Protein AF-A0A351SR58-F1 (afdb_monomer_lite)

Foldseek 3Di:
DDQDDPDLVSLVVVLVVLVVVLVVLVVVLVVLVVVLVVCCVVPVVDPDPPCPVVSVVSVVVSCCSVVPVSVVSVVVSVVSVVVSVVVVVVVVVVD

Structure (mmCIF, N/CA/C/O backbone):
data_AF-A0A351SR58-F1
#
_entry.id   AF-A0A351SR58-F1
#
loop_
_atom_site.group_PDB
_atom_site.id
_atom_site.type_symbol
_atom_site.label_atom_id
_atom_site.label_alt_id
_atom_site.label_comp_id
_atom_site.label_asym_id
_atom_site.label_entity_id
_atom_site.label_seq_id
_atom_site.pdbx_PDB_ins_code
_atom_site.Cartn_x
_atom_site.Cartn_y
_atom_site.Cartn_z
_atom_site.occupancy
_atom_site.B_iso_or_equiv
_atom_site.auth_seq_id
_atom_site.auth_comp_id
_atom_site.auth_asym_id
_atom_site.auth_atom_id
_atom_site.pdbx_PDB_model_num
ATOM 1 N N . MET A 1 1 ? -7.870 0.595 -17.988 1.00 45.22 1 MET A N 1
ATOM 2 C CA . MET A 1 1 ? -6.666 1.422 -18.199 1.00 45.22 1 MET A CA 1
ATOM 3 C C . MET A 1 1 ? -5.626 0.496 -18.800 1.00 45.22 1 MET A C 1
ATOM 5 O O . MET A 1 1 ? -5.308 -0.499 -18.163 1.00 45.22 1 MET A O 1
ATOM 9 N N . THR A 1 2 ? -5.228 0.716 -20.050 1.00 39.81 2 THR A N 1
ATOM 10 C CA . THR A 1 2 ? -4.302 -0.167 -20.775 1.00 39.81 2 THR A CA 1
ATOM 11 C C . THR A 1 2 ? -2.940 0.514 -20.780 1.00 39.81 2 THR A C 1
ATOM 13 O O . THR A 1 2 ? -2.809 1.592 -21.350 1.00 39.81 2 THR A O 1
ATOM 16 N N . TYR A 1 3 ? -1.957 -0.071 -20.098 1.00 48.88 3 TYR A N 1
ATOM 17 C CA . TYR A 1 3 ? -0.585 0.438 -20.050 1.00 48.88 3 TYR A CA 1
ATOM 18 C C . TYR A 1 3 ? 0.185 -0.097 -21.263 1.00 48.88 3 TYR A C 1
ATOM 20 O O . TYR A 1 3 ? 0.904 -1.087 -21.162 1.00 48.88 3 TYR A O 1
ATOM 28 N N . GLU A 1 4 ? -0.019 0.495 -22.439 1.00 49.38 4 GLU A N 1
ATOM 29 C CA . GLU A 1 4 ? 0.858 0.225 -23.582 1.00 49.38 4 GLU A CA 1
ATOM 30 C C . GLU A 1 4 ? 2.100 1.108 -23.482 1.00 49.38 4 GLU A C 1
ATOM 32 O O . GLU A 1 4 ? 2.039 2.311 -23.717 1.00 49.38 4 GLU A O 1
ATOM 37 N N . ILE A 1 5 ? 3.233 0.498 -23.145 1.00 56.56 5 ILE A N 1
ATOM 38 C CA . ILE A 1 5 ? 4.543 1.148 -23.182 1.00 56.56 5 ILE A CA 1
ATOM 39 C C . ILE A 1 5 ? 5.051 1.052 -24.621 1.00 56.56 5 ILE A C 1
ATOM 41 O O . ILE A 1 5 ? 5.422 -0.034 -25.068 1.00 56.56 5 ILE A O 1
ATOM 45 N N . ARG A 1 6 ? 5.044 2.164 -25.366 1.00 67.00 6 ARG A N 1
ATOM 46 C CA . ARG A 1 6 ? 5.503 2.188 -26.768 1.00 67.00 6 ARG A CA 1
ATOM 47 C C . ARG A 1 6 ? 6.895 2.797 -26.924 1.00 67.00 6 ARG A C 1
ATOM 49 O O . ARG A 1 6 ? 7.552 2.553 -27.933 1.00 67.00 6 ARG A O 1
ATOM 56 N N . ASN A 1 7 ? 7.353 3.565 -25.939 1.00 74.94 7 ASN A N 1
ATOM 57 C CA . ASN A 1 7 ? 8.689 4.155 -25.877 1.00 74.94 7 ASN A CA 1
ATOM 58 C C . ASN A 1 7 ? 9.125 4.389 -24.410 1.00 74.94 7 ASN A C 1
ATOM 60 O O . ASN A 1 7 ? 8.361 4.144 -23.476 1.00 74.94 7 ASN A O 1
ATOM 64 N N . LEU A 1 8 ? 10.372 4.832 -24.209 1.00 79.69 8 LEU A N 1
ATOM 65 C CA . LEU A 1 8 ? 10.945 5.085 -22.878 1.00 79.69 8 LEU A CA 1
ATOM 66 C C . LEU A 1 8 ? 10.246 6.216 -22.112 1.00 79.69 8 LEU A C 1
ATOM 68 O O . LEU A 1 8 ? 10.142 6.137 -20.891 1.00 79.69 8 LEU A O 1
ATOM 72 N N . ASP A 1 9 ? 9.728 7.227 -22.804 1.00 81.25 9 ASP A N 1
ATOM 73 C CA . ASP A 1 9 ? 9.030 8.340 -22.158 1.00 81.25 9 ASP A CA 1
ATOM 74 C C . ASP A 1 9 ? 7.650 7.885 -21.638 1.00 81.25 9 ASP A C 1
ATOM 76 O O . ASP A 1 9 ? 7.244 8.243 -20.532 1.00 81.25 9 ASP A O 1
ATOM 80 N N . ASP A 1 10 ? 6.948 7.013 -22.375 1.00 80.44 10 ASP A N 1
ATOM 81 C CA . ASP A 1 10 ? 5.703 6.373 -21.917 1.00 80.44 10 ASP A CA 1
ATOM 82 C C . ASP A 1 10 ? 5.942 5.528 -20.656 1.00 80.44 10 ASP A C 1
ATOM 84 O O . ASP A 1 10 ? 5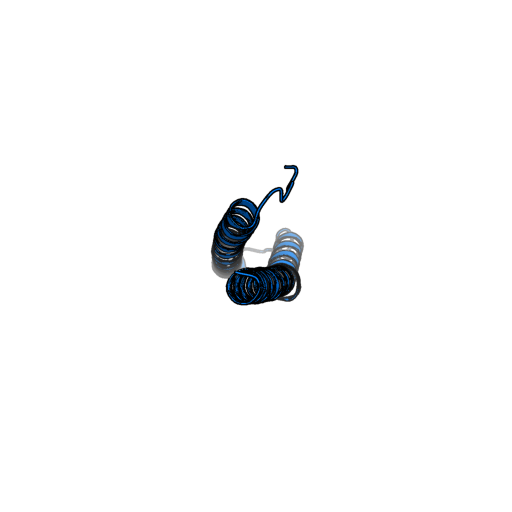.104 5.487 -19.750 1.00 80.44 10 ASP A O 1
ATOM 88 N N . LEU A 1 11 ? 7.104 4.870 -20.584 1.00 80.06 11 LEU A N 1
ATOM 89 C CA . LEU A 1 11 ? 7.520 4.080 -19.430 1.00 80.06 11 LEU A CA 1
ATOM 90 C C . LEU A 1 11 ? 7.699 4.959 -18.187 1.00 80.06 11 LEU A C 1
ATOM 92 O O . LEU A 1 11 ? 7.141 4.661 -17.132 1.00 80.06 11 LEU A O 1
ATOM 96 N N . GLU A 1 12 ? 8.433 6.062 -18.321 1.00 82.31 12 GLU A N 1
ATOM 97 C CA . GLU A 1 12 ? 8.682 7.024 -17.240 1.00 82.31 12 GLU A CA 1
ATOM 98 C C . GLU A 1 12 ? 7.397 7.705 -16.753 1.00 82.31 12 GLU A C 1
ATOM 100 O O . GLU A 1 12 ? 7.179 7.850 -15.542 1.00 82.31 12 GLU A O 1
ATOM 105 N N . ASN A 1 13 ? 6.505 8.059 -17.681 1.00 85.50 13 ASN A N 1
ATOM 106 C CA . ASN A 1 13 ? 5.191 8.605 -17.353 1.00 85.50 13 ASN A CA 1
ATOM 107 C C . ASN A 1 13 ? 4.351 7.591 -16.568 1.00 85.50 13 ASN A C 1
ATOM 109 O O . ASN A 1 13 ? 3.780 7.931 -15.530 1.00 85.50 13 ASN A O 1
ATOM 113 N N . SER A 1 14 ? 4.339 6.323 -16.996 1.00 82.88 14 SER A N 1
ATOM 114 C CA . SER A 1 14 ? 3.628 5.260 -16.283 1.00 82.88 14 SER A CA 1
ATOM 115 C C . SER A 1 14 ? 4.173 5.036 -14.870 1.00 82.88 14 SER A C 1
ATOM 117 O O . SER A 1 14 ? 3.391 4.757 -13.959 1.00 82.88 14 SER A O 1
ATOM 119 N N . VAL A 1 15 ? 5.490 5.139 -14.666 1.00 84.75 15 VAL A N 1
ATOM 120 C CA . VAL A 1 15 ? 6.104 5.033 -13.332 1.00 84.75 15 VAL A CA 1
ATOM 121 C C . VAL A 1 15 ? 5.701 6.207 -12.444 1.00 84.75 15 VAL A C 1
ATOM 123 O O . VAL A 1 15 ? 5.333 6.003 -11.286 1.00 84.75 15 VAL A O 1
ATOM 126 N N . SER A 1 16 ? 5.710 7.422 -12.990 1.00 85.69 16 SER A N 1
ATOM 127 C CA . SER A 1 16 ? 5.296 8.634 -12.273 1.00 85.69 16 SER A CA 1
ATOM 128 C C . SER A 1 16 ? 3.822 8.578 -11.854 1.00 85.69 16 SER A C 1
ATOM 130 O O . SER A 1 16 ? 3.478 8.918 -10.719 1.00 85.69 16 SER A O 1
ATOM 132 N N . ASP A 1 17 ? 2.945 8.084 -12.731 1.00 87.12 17 ASP A N 1
ATOM 133 C CA . ASP A 1 17 ? 1.532 7.879 -12.412 1.00 87.12 17 ASP A CA 1
ATOM 134 C C . ASP A 1 17 ? 1.335 6.831 -11.309 1.00 87.12 17 ASP A C 1
ATOM 136 O O . ASP A 1 17 ? 0.530 7.042 -10.398 1.00 87.12 17 ASP A O 1
ATOM 140 N N . LEU A 1 18 ? 2.085 5.725 -11.353 1.00 85.06 18 LEU A N 1
ATOM 141 C CA . LEU A 1 18 ? 2.045 4.685 -10.321 1.00 85.06 18 LEU A CA 1
ATOM 142 C C . LEU A 1 18 ? 2.526 5.196 -8.963 1.00 85.06 18 LEU A C 1
ATOM 144 O O . LEU A 1 18 ? 1.887 4.902 -7.954 1.00 85.06 18 LEU A O 1
ATOM 148 N N . LEU A 1 19 ? 3.590 6.001 -8.933 1.00 85.44 19 LEU A N 1
ATOM 149 C CA . LEU A 1 19 ? 4.059 6.676 -7.721 1.00 85.44 19 LEU A CA 1
ATOM 150 C C . LEU A 1 19 ? 2.961 7.550 -7.110 1.00 85.44 19 LEU A C 1
ATOM 152 O O . LEU A 1 19 ? 2.641 7.404 -5.931 1.00 85.44 19 LEU A O 1
ATOM 156 N N . ARG A 1 20 ? 2.315 8.394 -7.923 1.00 89.00 20 ARG A N 1
ATOM 157 C CA . ARG A 1 20 ? 1.214 9.253 -7.465 1.00 89.00 20 ARG A CA 1
ATOM 158 C C . ARG A 1 20 ? 0.036 8.439 -6.929 1.00 89.00 20 ARG A C 1
ATOM 160 O O . ARG A 1 20 ? -0.549 8.790 -5.905 1.00 89.00 20 ARG A O 1
ATOM 167 N N . VAL A 1 21 ? -0.337 7.358 -7.616 1.00 87.06 21 VAL A N 1
ATOM 168 C CA . VAL A 1 21 ? -1.397 6.455 -7.143 1.00 87.06 21 VAL A CA 1
ATOM 169 C C . VAL A 1 21 ? -1.000 5.819 -5.811 1.00 87.06 21 VAL A C 1
ATOM 171 O O . VAL A 1 21 ? -1.828 5.784 -4.902 1.00 87.06 21 VAL A O 1
ATOM 174 N N . ASN A 1 22 ? 0.254 5.388 -5.652 1.00 85.69 22 ASN A N 1
ATOM 175 C CA . ASN A 1 22 ? 0.723 4.791 -4.405 1.00 85.69 22 ASN A CA 1
ATOM 176 C C . ASN A 1 22 ? 0.710 5.784 -3.235 1.00 85.69 22 ASN A C 1
ATOM 178 O O . ASN A 1 22 ? 0.276 5.444 -2.137 1.00 85.69 22 ASN A O 1
ATOM 182 N N . GLU A 1 23 ? 1.118 7.034 -3.465 1.00 89.25 23 GLU A N 1
ATOM 183 C CA . GLU A 1 23 ? 1.023 8.097 -2.458 1.00 89.25 23 GLU A CA 1
ATOM 184 C C . GLU A 1 23 ? -0.423 8.359 -2.027 1.00 89.25 23 GLU A C 1
ATOM 186 O O . GLU A 1 23 ? -0.695 8.550 -0.841 1.00 89.25 23 GLU A O 1
ATOM 191 N N . ASN A 1 24 ? -1.367 8.345 -2.972 1.00 90.25 24 ASN A N 1
ATOM 192 C CA . ASN A 1 24 ? -2.785 8.494 -2.654 1.00 90.25 24 ASN A CA 1
ATOM 193 C C . ASN A 1 24 ? -3.312 7.304 -1.843 1.00 90.25 24 ASN A C 1
ATOM 195 O O . ASN A 1 24 ? -4.066 7.503 -0.894 1.00 90.25 24 ASN A O 1
ATOM 199 N N . ILE A 1 25 ? -2.892 6.079 -2.172 1.00 87.69 25 ILE A N 1
ATOM 200 C CA . ILE A 1 25 ? -3.238 4.879 -1.398 1.00 87.69 25 ILE A CA 1
ATOM 201 C C . ILE A 1 25 ? -2.697 4.989 0.033 1.00 87.69 25 ILE A C 1
ATOM 203 O O . ILE A 1 25 ? -3.453 4.747 0.971 1.00 87.69 25 ILE A O 1
A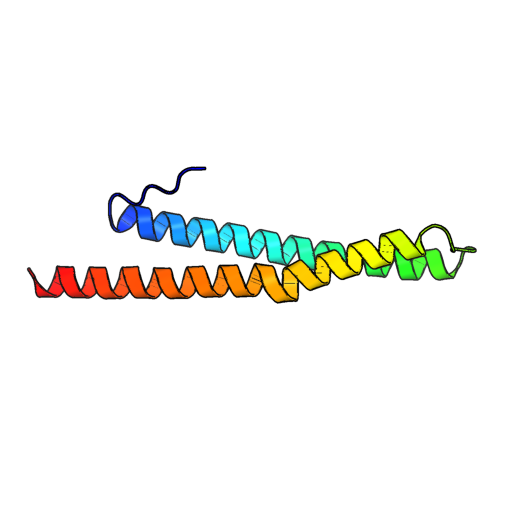TOM 207 N N . ARG A 1 26 ? -1.441 5.423 0.213 1.00 88.75 26 ARG A N 1
ATOM 208 C CA . ARG A 1 26 ? -0.836 5.672 1.536 1.00 88.75 26 ARG A CA 1
ATOM 209 C C . ARG A 1 26 ? -1.650 6.676 2.353 1.00 88.75 26 ARG A C 1
ATOM 211 O O . ARG A 1 26 ? -2.087 6.355 3.450 1.00 88.75 26 ARG A O 1
ATOM 218 N N . LYS A 1 27 ? -1.954 7.846 1.781 1.00 89.69 27 LYS A N 1
ATOM 219 C CA . LYS A 1 27 ? -2.771 8.878 2.449 1.00 89.69 27 LYS A CA 1
ATOM 220 C C . LYS A 1 27 ? -4.162 8.372 2.833 1.00 89.69 27 LYS A C 1
ATOM 222 O O . LYS A 1 27 ? -4.672 8.716 3.901 1.00 89.69 27 LYS A O 1
ATOM 227 N N . ASN A 1 28 ? -4.785 7.570 1.971 1.00 86.62 28 ASN A N 1
ATOM 228 C CA . ASN A 1 28 ? -6.094 6.984 2.246 1.00 86.62 28 ASN A CA 1
ATOM 229 C C . ASN A 1 28 ? -6.024 5.942 3.371 1.00 86.62 28 ASN A C 1
ATOM 231 O O . ASN A 1 28 ? -6.907 5.939 4.224 1.00 86.62 28 ASN A O 1
ATOM 235 N N . ALA A 1 29 ? -4.980 5.108 3.408 1.00 87.44 29 ALA A N 1
ATOM 236 C CA . ALA A 1 29 ? -4.755 4.149 4.490 1.00 87.44 29 ALA A CA 1
ATOM 237 C C . ALA A 1 29 ? -4.564 4.858 5.840 1.00 87.44 29 ALA A C 1
ATOM 239 O O . ALA A 1 29 ? -5.273 4.545 6.797 1.00 87.44 29 ALA A O 1
ATOM 240 N N . ASP A 1 30 ? -3.719 5.892 5.885 1.00 89.25 30 ASP A N 1
ATOM 241 C CA . ASP A 1 30 ? -3.501 6.707 7.087 1.00 89.25 30 ASP A CA 1
ATOM 242 C C . ASP A 1 30 ? -4.811 7.358 7.568 1.00 89.25 30 ASP A C 1
ATOM 244 O O . ASP A 1 30 ? -5.137 7.360 8.759 1.00 89.25 30 ASP A O 1
ATOM 248 N N . SER A 1 31 ? -5.606 7.880 6.627 1.00 88.7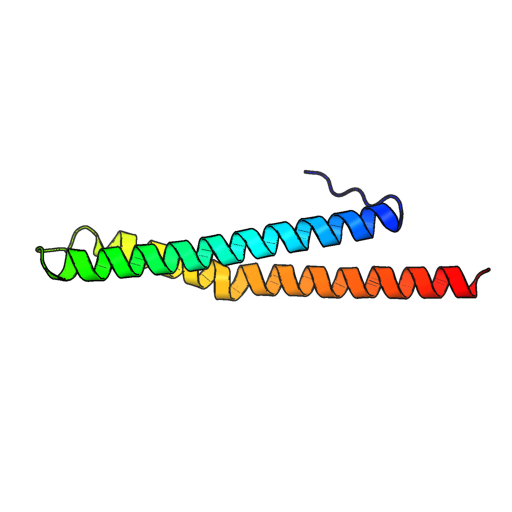5 31 SER A N 1
ATOM 249 C CA . SER A 1 31 ? -6.912 8.480 6.924 1.00 88.75 31 SER A CA 1
ATOM 250 C C . SER A 1 31 ? -7.902 7.447 7.467 1.00 88.75 31 SER A C 1
ATOM 252 O O . SER A 1 31 ? -8.632 7.735 8.416 1.00 88.75 31 SER A O 1
ATOM 254 N N . MET A 1 32 ? -7.916 6.234 6.906 1.00 88.25 32 MET A N 1
ATOM 255 C CA . MET A 1 32 ? -8.732 5.129 7.412 1.00 88.25 32 MET A CA 1
ATOM 256 C C . MET A 1 32 ? -8.328 4.747 8.836 1.00 88.25 32 MET A C 1
ATOM 258 O O . MET A 1 32 ? -9.204 4.661 9.696 1.00 88.25 32 MET A O 1
ATOM 262 N N . GLN A 1 33 ? -7.031 4.586 9.117 1.00 89.19 33 GLN A N 1
ATOM 263 C CA . GLN A 1 33 ? -6.552 4.297 10.473 1.00 89.19 33 GLN A CA 1
ATOM 264 C C . GLN A 1 33 ? -6.976 5.378 11.472 1.00 89.19 33 GLN A C 1
ATOM 266 O O . GLN A 1 33 ? -7.437 5.071 12.576 1.00 89.19 33 GLN A O 1
ATOM 271 N N . TYR A 1 34 ? -6.862 6.650 11.082 1.00 89.19 34 TYR A N 1
ATOM 272 C CA . TYR A 1 34 ? -7.311 7.760 11.913 1.00 89.19 34 TYR A CA 1
ATOM 273 C C . TYR A 1 34 ? -8.810 7.666 12.225 1.00 89.19 34 TYR A C 1
ATOM 275 O O . TYR A 1 34 ? -9.196 7.770 13.391 1.00 89.19 34 TYR A O 1
ATOM 283 N N . ILE A 1 35 ? -9.651 7.424 11.214 1.00 86.62 35 ILE A N 1
ATOM 284 C CA . ILE A 1 35 ? -11.105 7.290 11.386 1.00 86.62 35 ILE A CA 1
ATOM 285 C C . ILE A 1 35 ? -11.436 6.110 12.304 1.00 86.62 35 ILE A C 1
ATOM 287 O O . ILE A 1 35 ? -12.193 6.291 13.255 1.00 86.62 35 ILE A O 1
ATOM 291 N N . ILE A 1 36 ? -10.832 4.936 12.087 1.00 87.19 36 ILE A N 1
ATOM 292 C CA . ILE A 1 36 ? -11.015 3.750 12.944 1.00 87.19 36 ILE A CA 1
ATOM 293 C C . ILE A 1 36 ? -10.707 4.098 14.403 1.00 87.19 36 ILE A C 1
ATOM 295 O O . ILE A 1 36 ? -11.498 3.796 15.298 1.00 87.19 36 ILE A O 1
ATOM 299 N N . LYS A 1 37 ? -9.589 4.790 14.652 1.00 87.25 37 LYS A N 1
ATOM 300 C CA . LYS A 1 37 ? -9.195 5.217 15.998 1.00 87.25 37 LYS A CA 1
ATOM 301 C C . LYS A 1 37 ? -10.206 6.182 16.621 1.00 87.25 37 LYS A C 1
ATOM 303 O O . LYS A 1 37 ? -10.540 6.022 17.792 1.00 87.25 37 LYS A O 1
ATOM 308 N N . GLN A 1 38 ? -10.695 7.170 15.867 1.00 85.81 38 GLN A N 1
ATOM 309 C CA . GLN A 1 38 ? -11.711 8.108 16.361 1.00 85.81 38 GLN A CA 1
ATOM 310 C C . GLN A 1 38 ? -13.028 7.400 16.690 1.00 85.81 38 GLN A C 1
ATOM 312 O O . GLN A 1 38 ? -13.636 7.692 17.717 1.00 85.81 38 GLN A O 1
ATOM 317 N N . VAL A 1 39 ? -13.447 6.443 15.857 1.00 83.94 39 VAL A N 1
ATOM 318 C CA . VAL A 1 39 ? -14.648 5.647 16.124 1.00 83.94 39 VAL A CA 1
ATOM 319 C C . VAL A 1 39 ? -14.462 4.828 17.398 1.00 83.94 39 VAL A C 1
ATOM 321 O O . VAL A 1 39 ? -15.319 4.908 18.268 1.00 83.94 39 VAL A O 1
ATOM 324 N N . LYS A 1 40 ? -13.333 4.127 17.575 1.00 82.44 40 LYS A N 1
ATOM 325 C CA . LYS A 1 40 ? -13.052 3.367 18.808 1.00 82.44 40 LYS A CA 1
ATOM 326 C C . LYS A 1 40 ? -13.132 4.239 20.066 1.00 82.44 40 LYS A C 1
ATOM 328 O O . LYS A 1 40 ? -13.845 3.884 20.997 1.00 82.44 40 LYS A O 1
ATOM 333 N N . ILE A 1 41 ? -12.479 5.404 20.061 1.00 83.12 41 ILE A N 1
ATOM 334 C CA . ILE A 1 41 ? -12.475 6.338 21.204 1.00 83.12 41 ILE A CA 1
ATOM 335 C C . ILE A 1 41 ? -13.888 6.821 21.552 1.00 83.12 41 ILE A C 1
ATOM 337 O O . ILE A 1 41 ? -14.252 6.884 22.724 1.00 83.12 41 ILE A O 1
ATOM 341 N N . ASN A 1 42 ? -14.687 7.177 20.544 1.00 78.25 42 ASN A N 1
ATOM 342 C CA . ASN A 1 42 ? -16.037 7.685 20.778 1.00 78.25 42 ASN A CA 1
ATOM 343 C C . ASN A 1 42 ? -17.008 6.569 21.196 1.00 78.25 42 ASN A C 1
ATOM 345 O O . ASN A 1 42 ? -17.925 6.830 21.970 1.00 78.25 42 ASN A O 1
ATOM 349 N N . TRP A 1 43 ? -16.793 5.340 20.718 1.00 76.06 43 TRP A N 1
ATOM 350 C CA . TRP A 1 43 ? -17.725 4.225 20.898 1.00 76.06 43 TRP A CA 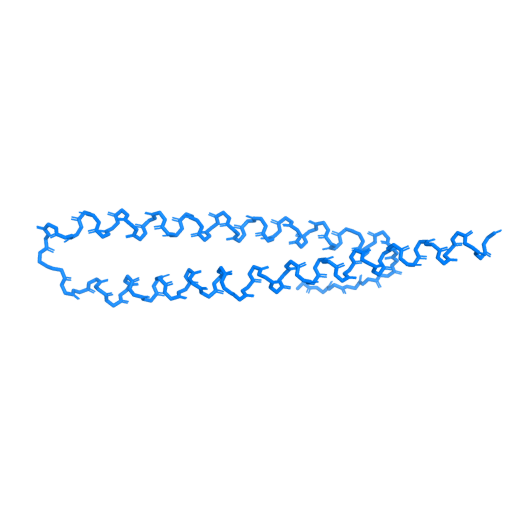1
ATOM 351 C C . TRP A 1 43 ? -17.467 3.373 22.144 1.00 76.06 43 TRP A C 1
ATOM 353 O O . TRP A 1 43 ? -18.397 2.762 22.654 1.00 76.06 43 TRP A O 1
ATOM 363 N N . GLU A 1 44 ? -16.257 3.364 22.712 1.00 64.81 44 GLU A N 1
ATOM 364 C CA . GLU A 1 44 ? -15.996 2.713 24.013 1.00 64.81 44 GLU A CA 1
ATOM 365 C C . GLU A 1 44 ? -16.884 3.261 25.157 1.00 64.81 44 GLU A C 1
ATOM 367 O O . GLU A 1 44 ? -17.035 2.607 26.188 1.00 64.81 44 GLU A O 1
ATOM 372 N N . ASN A 1 45 ? -17.526 4.420 24.959 1.00 62.97 45 ASN A N 1
ATOM 373 C CA . ASN A 1 45 ? -18.458 5.035 25.906 1.00 62.97 45 ASN A CA 1
ATOM 374 C C . ASN A 1 45 ? -19.932 4.600 25.750 1.00 62.97 45 ASN A C 1
ATOM 376 O O . ASN A 1 45 ? -20.723 4.863 26.656 1.00 62.97 45 ASN A O 1
ATOM 380 N N . GLU A 1 46 ? -20.326 3.935 24.658 1.00 58.28 46 GLU A N 1
ATOM 381 C CA . GLU A 1 46 ? -21.721 3.543 24.391 1.00 58.28 46 GLU A CA 1
ATOM 382 C C . GLU A 1 46 ? -21.801 2.053 24.011 1.00 58.28 46 GLU A C 1
ATOM 384 O O . GLU A 1 46 ? -21.093 1.587 23.125 1.00 58.28 46 GLU A O 1
ATOM 389 N N . ALA A 1 47 ? -22.646 1.280 24.706 1.00 60.28 47 ALA A N 1
ATOM 390 C CA . ALA A 1 47 ? -22.795 -0.180 24.599 1.00 60.28 47 ALA A CA 1
ATOM 391 C C . ALA A 1 47 ? -22.690 -0.727 23.148 1.00 60.28 47 ALA A C 1
ATOM 393 O O . ALA A 1 47 ? -23.653 -0.692 22.387 1.00 60.28 47 ALA A O 1
ATOM 394 N N . GLY A 1 48 ? -21.506 -1.220 22.756 1.00 58.91 48 GLY A N 1
ATOM 395 C CA . GLY A 1 48 ? -21.087 -1.277 21.347 1.00 58.91 48 GLY A CA 1
ATOM 396 C C . GLY A 1 48 ? -20.730 -2.657 20.796 1.00 58.91 48 GLY A C 1
ATOM 397 O O . GLY A 1 48 ? -19.596 -2.870 20.374 1.00 58.91 48 GLY A O 1
ATOM 398 N N . GLN A 1 49 ? -21.679 -3.596 20.752 1.00 62.19 49 GLN A N 1
ATOM 399 C CA . GLN A 1 49 ? -21.452 -4.882 20.068 1.00 62.19 49 GLN A CA 1
ATOM 400 C C . GLN A 1 49 ? -21.618 -4.809 18.539 1.00 62.19 49 GLN A C 1
ATOM 402 O O . GLN A 1 49 ? -20.922 -5.532 17.830 1.00 62.19 49 GLN A O 1
ATOM 407 N N . ASP A 1 50 ? -22.454 -3.908 18.016 1.00 69.50 50 ASP A N 1
ATOM 408 C CA . ASP A 1 50 ? -22.824 -3.907 16.588 1.00 69.50 50 ASP A CA 1
ATOM 409 C C . ASP A 1 50 ? -21.738 -3.360 15.644 1.00 69.50 50 ASP A C 1
ATOM 411 O O . ASP A 1 50 ? -21.745 -3.655 14.451 1.00 69.50 50 ASP A O 1
ATOM 415 N N . LEU A 1 51 ? -20.777 -2.587 16.159 1.00 76.56 51 LEU A N 1
ATOM 416 C CA . LEU A 1 51 ? -19.713 -1.960 15.358 1.00 76.56 51 LEU A CA 1
ATOM 417 C C . LEU A 1 51 ? -18.366 -2.672 15.432 1.00 76.56 51 LEU A C 1
ATOM 419 O O . LEU A 1 51 ? -17.465 -2.356 14.654 1.00 76.56 51 LEU A O 1
ATOM 423 N N . ALA A 1 52 ? -18.225 -3.646 16.332 1.00 78.69 52 ALA A N 1
ATOM 424 C CA . ALA A 1 52 ? -16.970 -4.358 16.533 1.00 78.69 52 ALA A CA 1
ATOM 425 C C . ALA A 1 52 ? -16.525 -5.111 15.267 1.00 78.69 52 ALA A C 1
ATOM 427 O O . ALA A 1 52 ? -15.352 -5.050 14.903 1.00 78.69 52 ALA A O 1
ATOM 428 N N . SER A 1 53 ? -17.459 -5.759 14.562 1.00 81.38 53 SER A N 1
ATOM 429 C CA . SER A 1 53 ? -17.175 -6.487 13.317 1.00 81.38 53 SER A CA 1
ATOM 430 C C . SER A 1 53 ? -16.741 -5.554 12.185 1.00 81.38 53 SER A C 1
ATOM 432 O O . SER A 1 53 ? -15.737 -5.811 11.530 1.00 81.38 53 SER A O 1
ATOM 434 N N . ILE A 1 54 ? -17.440 -4.431 11.998 1.00 82.44 54 ILE A N 1
ATOM 435 C CA . ILE A 1 54 ? -17.112 -3.438 10.965 1.00 82.44 54 ILE A CA 1
ATOM 436 C C . ILE A 1 54 ? -15.742 -2.809 11.241 1.00 82.44 54 ILE A C 1
ATOM 438 O O . ILE A 1 54 ? -14.935 -2.651 10.328 1.00 82.44 54 ILE A O 1
ATOM 442 N N . LEU A 1 55 ? -15.451 -2.471 12.501 1.00 84.69 55 LEU A N 1
ATOM 443 C CA . LEU A 1 55 ? -14.141 -1.948 12.890 1.00 84.69 55 LEU A CA 1
ATOM 444 C C . LEU A 1 55 ? -13.028 -2.961 12.621 1.00 84.69 55 LEU A C 1
ATOM 446 O O . LEU A 1 55 ? -11.984 -2.578 12.100 1.00 84.69 55 LEU A O 1
ATOM 450 N N . GLN A 1 56 ? -13.264 -4.239 12.916 1.00 85.62 56 GLN A N 1
ATOM 451 C CA . GLN A 1 56 ? -12.310 -5.301 12.618 1.00 85.62 56 GLN A CA 1
ATOM 452 C C . GLN A 1 56 ? -12.065 -5.440 11.106 1.00 85.62 56 GLN A C 1
ATOM 454 O O . GLN A 1 56 ? -10.913 -5.494 10.680 1.00 85.62 56 GLN A O 1
ATOM 459 N N . GLU A 1 57 ? -13.114 -5.443 10.279 1.00 86.62 57 GLU A N 1
ATOM 460 C CA . GLU A 1 57 ? -12.977 -5.508 8.816 1.00 86.62 57 GLU A CA 1
ATOM 461 C C . GLU A 1 57 ? -12.214 -4.300 8.249 1.00 86.62 57 GLU A C 1
ATOM 463 O O . GLU A 1 57 ? -11.382 -4.444 7.348 1.00 86.62 57 GLU A O 1
ATOM 468 N N . LEU A 1 58 ? -12.454 -3.105 8.796 1.00 86.62 58 LEU A N 1
ATOM 469 C CA . LEU A 1 58 ? -11.729 -1.892 8.419 1.00 86.62 58 LEU A CA 1
ATOM 470 C C . LEU A 1 58 ? -10.244 -1.965 8.806 1.00 86.62 58 LEU A C 1
ATOM 472 O O . LEU A 1 58 ? -9.394 -1.557 8.013 1.00 86.62 58 LEU A O 1
ATOM 476 N N . GLU A 1 59 ? -9.917 -2.518 9.976 1.00 88.69 59 GLU A N 1
ATOM 477 C CA . GLU A 1 59 ? -8.529 -2.747 10.401 1.00 88.69 59 GLU A CA 1
ATOM 478 C C . GLU A 1 59 ? -7.828 -3.785 9.528 1.00 88.69 59 GLU A C 1
ATOM 480 O O . GLU A 1 59 ? -6.695 -3.572 9.099 1.00 88.69 59 GLU A O 1
ATOM 485 N N . GLU A 1 60 ? -8.501 -4.884 9.193 1.00 90.50 60 GLU A N 1
ATOM 486 C CA . GLU A 1 60 ? -7.971 -5.872 8.253 1.00 90.50 60 GLU A CA 1
ATOM 487 C C . GLU A 1 60 ? -7.723 -5.269 6.867 1.00 90.50 60 GLU A C 1
ATOM 489 O O . GLU A 1 60 ? -6.725 -5.595 6.217 1.00 90.50 60 GLU A O 1
ATOM 494 N N . CYS A 1 61 ? -8.606 -4.381 6.409 1.00 87.81 61 CYS A N 1
ATOM 495 C CA . CYS A 1 61 ? -8.433 -3.661 5.153 1.00 87.81 61 CYS A CA 1
ATOM 496 C C . CYS A 1 61 ? -7.202 -2.743 5.197 1.00 87.81 61 CYS A C 1
ATOM 498 O O . CYS A 1 61 ? -6.342 -2.842 4.319 1.00 87.81 61 CYS A O 1
ATOM 500 N N . ALA A 1 62 ? -7.067 -1.918 6.243 1.00 88.06 62 ALA A N 1
ATOM 501 C CA . ALA A 1 62 ? -5.904 -1.049 6.437 1.00 88.06 62 ALA A CA 1
ATOM 502 C C . ALA A 1 62 ? -4.596 -1.861 6.479 1.00 88.06 62 ALA A C 1
ATOM 504 O O . ALA A 1 62 ? -3.653 -1.567 5.742 1.00 88.06 62 ALA A O 1
ATOM 505 N N . ASN A 1 63 ? -4.586 -2.967 7.227 1.00 90.19 63 ASN A N 1
ATOM 506 C CA . ASN A 1 63 ? -3.441 -3.873 7.320 1.00 90.19 63 ASN A CA 1
ATOM 507 C C . ASN A 1 63 ? -3.064 -4.500 5.969 1.00 90.19 63 ASN A C 1
ATOM 509 O O . ASN A 1 63 ? -1.881 -4.651 5.669 1.00 90.19 63 ASN A O 1
ATOM 513 N N . LYS A 1 64 ? -4.037 -4.867 5.125 1.00 91.06 64 LYS A N 1
ATOM 514 C CA . LYS A 1 64 ? -3.760 -5.387 3.771 1.00 91.06 64 LYS A CA 1
ATOM 515 C C . LYS A 1 64 ? -3.180 -4.310 2.857 1.00 91.06 64 LYS A C 1
ATOM 517 O O . LYS A 1 64 ? -2.285 -4.606 2.060 1.00 91.06 64 LYS A O 1
ATOM 522 N N . ILE A 1 65 ? -3.668 -3.075 2.966 1.00 88.50 65 ILE A N 1
ATOM 523 C CA . ILE A 1 65 ? -3.143 -1.952 2.186 1.00 88.50 65 ILE A CA 1
ATOM 524 C C . ILE A 1 65 ? -1.675 -1.697 2.555 1.00 88.50 65 ILE A C 1
ATOM 526 O O . ILE A 1 65 ? -0.821 -1.664 1.667 1.00 88.50 65 ILE A O 1
ATOM 530 N N . GLU A 1 66 ? -1.368 -1.606 3.847 1.00 89.88 66 GLU A N 1
ATOM 531 C CA . GLU A 1 66 ? -0.016 -1.337 4.354 1.00 89.88 66 GLU A CA 1
ATOM 532 C C . GLU A 1 66 ? 0.943 -2.516 4.195 1.00 89.88 66 GLU A C 1
ATOM 534 O O . GLU A 1 66 ? 2.095 -2.332 3.805 1.00 89.88 66 GLU A O 1
ATOM 539 N N . GLY A 1 67 ? 0.478 -3.731 4.476 1.00 89.94 67 GLY A N 1
ATOM 540 C CA . GLY A 1 67 ? 1.322 -4.921 4.521 1.00 89.94 67 GLY A CA 1
ATOM 541 C C . GLY A 1 67 ? 1.545 -5.595 3.170 1.00 89.94 67 GLY A C 1
ATOM 542 O O . GLY A 1 67 ? 2.525 -6.322 3.016 1.00 89.94 67 GLY A O 1
ATOM 543 N N . ALA A 1 68 ? 0.665 -5.378 2.187 1.00 90.38 68 ALA A N 1
ATOM 544 C CA . ALA A 1 68 ? 0.748 -6.065 0.898 1.00 90.38 68 ALA A CA 1
ATOM 545 C C . ALA A 1 68 ? 0.690 -5.119 -0.304 1.00 90.38 68 ALA A C 1
ATOM 547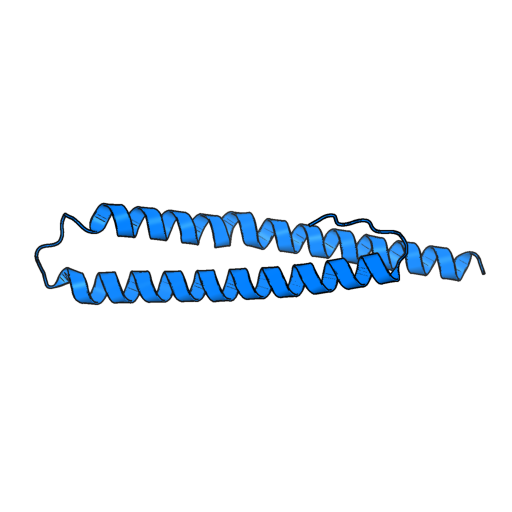 O O . ALA A 1 68 ? 1.560 -5.197 -1.174 1.00 90.38 68 ALA A O 1
ATOM 548 N N . ILE A 1 69 ? -0.303 -4.226 -0.371 1.00 86.50 69 ILE A N 1
ATOM 549 C CA . ILE A 1 69 ? -0.526 -3.397 -1.569 1.00 86.50 69 ILE A CA 1
ATOM 550 C C . ILE A 1 69 ? 0.605 -2.385 -1.744 1.00 86.50 69 ILE A C 1
ATOM 552 O O . ILE A 1 69 ? 1.271 -2.396 -2.779 1.00 86.50 69 ILE A O 1
ATOM 556 N N . ILE A 1 70 ? 0.860 -1.561 -0.728 1.00 88.38 70 ILE A N 1
ATOM 557 C CA . ILE A 1 70 ? 1.899 -0.526 -0.768 1.00 88.38 70 ILE A CA 1
ATOM 558 C C . ILE A 1 70 ? 3.284 -1.120 -1.106 1.00 88.38 70 ILE A C 1
ATOM 560 O O . ILE A 1 70 ? 3.892 -0.658 -2.077 1.00 88.38 70 ILE A O 1
ATOM 564 N N . PRO A 1 71 ? 3.769 -2.181 -0.420 1.00 91.50 71 PRO A N 1
ATOM 565 C CA . PRO A 1 71 ? 5.056 -2.799 -0.741 1.00 91.50 71 PRO A CA 1
ATOM 566 C C . PRO A 1 71 ? 5.129 -3.367 -2.161 1.00 91.50 71 PRO A C 1
ATOM 568 O O . PRO A 1 71 ? 6.179 -3.319 -2.803 1.00 91.50 71 PRO A O 1
ATOM 571 N N . THR A 1 72 ? 4.021 -3.915 -2.667 1.00 89.69 72 THR A N 1
ATOM 572 C CA . THR A 1 72 ? 3.967 -4.472 -4.025 1.00 89.69 72 THR A CA 1
ATOM 573 C C . THR A 1 72 ? 4.104 -3.372 -5.071 1.00 89.69 72 THR A C 1
ATOM 575 O O . THR A 1 72 ? 4.880 -3.522 -6.017 1.00 89.69 72 THR A O 1
ATOM 578 N N . VAL A 1 73 ? 3.396 -2.254 -4.890 1.00 85.62 73 VAL A N 1
ATOM 579 C CA . VAL A 1 73 ? 3.485 -1.106 -5.800 1.00 85.62 73 VAL A CA 1
ATOM 580 C C . VAL A 1 73 ? 4.876 -0.469 -5.736 1.00 85.62 73 VAL A C 1
ATOM 582 O O . VAL A 1 73 ? 5.455 -0.196 -6.785 1.00 85.62 73 VAL A O 1
ATOM 585 N N . ASP A 1 74 ? 5.465 -0.325 -4.545 1.00 86.75 74 ASP A N 1
ATOM 586 C CA . ASP A 1 74 ? 6.841 0.173 -4.389 1.00 86.75 74 ASP A CA 1
ATOM 587 C C . ASP A 1 74 ? 7.859 -0.714 -5.118 1.00 86.75 74 ASP A C 1
ATOM 589 O O . ASP A 1 74 ? 8.742 -0.222 -5.826 1.00 86.75 74 ASP A O 1
ATOM 593 N N . LYS A 1 75 ? 7.717 -2.041 -5.005 1.00 88.88 75 LYS A N 1
ATOM 594 C CA . LYS A 1 75 ? 8.587 -2.987 -5.711 1.00 88.88 75 LYS A CA 1
ATOM 595 C C . LYS A 1 75 ? 8.429 -2.882 -7.225 1.00 88.88 75 LYS A C 1
ATOM 597 O O . LYS A 1 75 ? 9.429 -2.921 -7.938 1.00 88.88 75 LYS A O 1
ATOM 602 N N . TYR A 1 76 ? 7.199 -2.726 -7.712 1.00 84.81 76 TYR A N 1
ATOM 603 C CA . TYR A 1 76 ? 6.942 -2.519 -9.133 1.00 84.81 76 TYR A CA 1
ATOM 604 C C . TYR A 1 76 ? 7.622 -1.238 -9.632 1.00 84.81 76 TYR A C 1
ATOM 606 O O . TYR A 1 76 ? 8.382 -1.289 -10.595 1.00 84.81 76 TYR A O 1
ATOM 614 N N . VAL A 1 77 ? 7.441 -0.113 -8.933 1.00 85.00 77 VAL A N 1
ATOM 615 C CA . VAL A 1 77 ? 8.109 1.160 -9.254 1.00 85.00 77 VAL A CA 1
ATOM 616 C C . VAL A 1 77 ? 9.630 0.998 -9.294 1.00 85.00 77 VAL A C 1
ATOM 618 O O . VAL A 1 77 ? 10.268 1.461 -10.237 1.00 85.00 77 VAL A O 1
ATOM 621 N N . SER A 1 78 ? 10.217 0.308 -8.312 1.00 88.38 78 SER A N 1
ATOM 622 C CA . SER A 1 78 ? 11.662 0.063 -8.276 1.00 88.38 78 SER A CA 1
ATOM 623 C C . SER A 1 78 ? 12.150 -0.698 -9.507 1.00 88.38 78 SER A C 1
ATOM 625 O O . SER A 1 78 ? 13.135 -0.290 -10.115 1.00 88.38 78 SER A O 1
ATOM 627 N N . VAL A 1 79 ? 11.471 -1.786 -9.883 1.00 89.19 79 VAL A N 1
ATOM 628 C CA . VAL A 1 79 ? 11.845 -2.601 -11.051 1.00 89.19 79 VAL A CA 1
ATOM 629 C C . VAL A 1 79 ? 11.756 -1.781 -12.335 1.00 89.19 79 VAL A C 1
ATOM 631 O O . VAL A 1 79 ? 12.645 -1.847 -13.182 1.00 89.19 79 VAL A O 1
ATOM 634 N N . MET A 1 80 ? 10.711 -0.968 -12.465 1.00 84.00 80 MET A N 1
ATOM 635 C CA . MET A 1 80 ? 10.509 -0.135 -13.646 1.00 84.00 80 MET A CA 1
ATOM 636 C C . MET A 1 80 ? 11.556 0.974 -13.759 1.00 84.00 80 MET A C 1
ATOM 638 O O . MET A 1 80 ? 12.071 1.211 -14.848 1.00 84.00 80 MET A O 1
ATOM 642 N N . ASN A 1 81 ? 11.940 1.599 -12.643 1.00 84.19 81 ASN A N 1
ATOM 643 C CA . ASN A 1 81 ? 13.043 2.560 -12.618 1.00 84.19 81 ASN A CA 1
ATOM 644 C C . ASN A 1 81 ? 14.367 1.922 -13.059 1.00 84.19 81 ASN A C 1
ATOM 646 O O . ASN A 1 81 ? 15.099 2.524 -13.843 1.00 84.19 81 ASN A O 1
ATOM 650 N N . THR A 1 82 ? 14.662 0.699 -12.606 1.00 87.75 82 THR A N 1
ATOM 651 C CA . THR A 1 82 ? 15.845 -0.048 -13.063 1.00 87.75 82 THR A CA 1
ATOM 652 C C . THR A 1 82 ? 15.794 -0.302 -14.570 1.00 87.75 82 THR A C 1
ATOM 654 O O . THR A 1 82 ? 16.758 0.002 -15.267 1.00 87.75 82 THR A O 1
ATOM 657 N N . LEU A 1 83 ? 14.657 -0.767 -15.096 1.00 85.25 83 LEU A N 1
ATOM 658 C CA . LEU A 1 83 ? 14.465 -0.997 -16.534 1.00 85.25 83 LEU A CA 1
ATOM 659 C C . LEU A 1 83 ? 14.665 0.275 -17.370 1.00 85.25 83 LEU A C 1
ATOM 661 O O . LEU A 1 83 ? 15.325 0.224 -18.409 1.00 85.25 83 LEU A O 1
ATOM 665 N N . VAL A 1 84 ? 14.125 1.414 -16.922 1.00 83.38 84 VAL A N 1
ATOM 666 C CA . VAL A 1 84 ? 14.322 2.719 -17.576 1.00 83.38 84 VAL A CA 1
ATOM 667 C C . VAL A 1 84 ? 15.806 3.080 -17.612 1.00 83.38 84 VAL A C 1
ATOM 669 O O . VAL A 1 84 ? 16.325 3.443 -18.669 1.00 83.38 84 VAL A O 1
ATOM 672 N N . GLN A 1 85 ? 16.502 2.962 -16.477 1.00 84.94 85 GLN A N 1
ATOM 673 C CA . GLN A 1 85 ? 17.923 3.296 -16.378 1.00 84.94 85 GLN A CA 1
ATOM 674 C C . GLN A 1 85 ? 18.780 2.422 -17.295 1.00 84.94 85 GLN A C 1
ATOM 676 O O . GLN A 1 85 ? 19.554 2.955 -18.089 1.00 84.94 85 GLN A O 1
ATOM 681 N N . GLU A 1 86 ? 18.605 1.100 -17.244 1.00 85.81 86 GLU A N 1
ATOM 682 C CA . GLU A 1 86 ? 19.349 0.160 -18.090 1.00 85.81 86 GLU A CA 1
ATOM 683 C C . GLU A 1 86 ? 19.091 0.406 -19.583 1.00 85.81 86 GLU A C 1
ATOM 685 O O . GLU A 1 86 ? 20.022 0.402 -20.397 1.00 85.81 86 GLU A O 1
ATOM 690 N N . SER A 1 87 ? 17.838 0.691 -19.945 1.00 84.56 87 SER A N 1
ATOM 691 C CA . SER A 1 87 ? 17.455 1.001 -21.324 1.00 84.56 87 SER A CA 1
ATOM 692 C C . SER A 1 87 ? 18.096 2.299 -21.821 1.00 84.56 87 SER A C 1
ATOM 694 O O . SER A 1 87 ? 18.631 2.326 -22.932 1.00 84.56 87 SER A O 1
ATOM 696 N N . ARG A 1 88 ? 18.120 3.360 -20.998 1.00 80.25 88 ARG A N 1
ATOM 697 C CA . ARG A 1 88 ? 18.814 4.616 -21.333 1.00 80.25 88 ARG A CA 1
ATOM 698 C C . ARG A 1 88 ? 20.322 4.403 -21.469 1.00 80.25 88 ARG A C 1
ATOM 700 O O . ARG A 1 88 ? 20.905 4.858 -22.448 1.00 80.25 88 ARG A O 1
ATOM 707 N N . SER A 1 89 ? 20.953 3.672 -20.548 1.00 81.06 89 SER A N 1
ATOM 708 C CA . SER A 1 89 ? 22.389 3.365 -20.630 1.00 81.06 89 SER A CA 1
ATOM 709 C C . SER A 1 89 ? 22.747 2.579 -21.892 1.00 81.06 89 SER A C 1
ATOM 711 O O . SER A 1 89 ? 23.753 2.869 -22.537 1.00 81.06 89 SER A O 1
ATOM 713 N N . THR A 1 90 ? 21.908 1.621 -22.287 1.00 81.25 90 THR A N 1
ATOM 714 C CA . THR A 1 90 ? 22.104 0.853 -23.523 1.00 81.25 90 THR A CA 1
ATOM 715 C C . THR A 1 90 ? 21.974 1.750 -24.750 1.00 81.25 90 THR A C 1
ATOM 717 O O . THR A 1 90 ? 22.831 1.710 -25.631 1.00 81.25 90 THR A O 1
ATOM 720 N N . GLN A 1 91 ? 20.957 2.615 -24.791 1.00 75.56 91 GLN A N 1
ATOM 721 C CA . GLN A 1 91 ? 20.767 3.562 -25.889 1.00 75.56 91 GLN A CA 1
ATOM 722 C C . GLN A 1 91 ? 21.965 4.511 -26.042 1.00 75.56 91 GLN A C 1
ATOM 724 O O . GLN A 1 91 ? 22.435 4.711 -27.158 1.00 75.56 91 GLN A O 1
ATOM 729 N N . SER A 1 92 ? 22.499 5.044 -24.938 1.00 71.44 92 SER A N 1
ATOM 730 C CA . SER A 1 92 ? 23.674 5.925 -24.957 1.00 71.44 92 SER A CA 1
ATOM 731 C C . SER A 1 92 ? 24.974 5.229 -25.366 1.00 71.44 92 SER A C 1
ATOM 733 O O . SER A 1 92 ? 25.840 5.889 -25.919 1.00 71.44 92 SER A O 1
ATOM 735 N N . ASN A 1 93 ? 25.117 3.923 -25.120 1.00 66.69 93 ASN A N 1
ATOM 736 C CA . ASN A 1 93 ? 26.299 3.149 -25.525 1.00 66.69 93 ASN A CA 1
ATOM 737 C C . ASN A 1 93 ? 26.240 2.651 -26.981 1.00 66.69 93 ASN A C 1
ATOM 739 O O . ASN A 1 93 ? 27.231 2.132 -27.489 1.00 66.69 93 ASN A O 1
ATOM 743 N N . THR A 1 94 ? 25.072 2.745 -27.624 1.00 54.66 94 THR A N 1
ATOM 744 C CA . THR A 1 94 ? 24.851 2.284 -29.007 1.00 54.66 94 THR A CA 1
ATOM 745 C C . THR A 1 94 ? 24.913 3.440 -30.022 1.00 54.66 94 THR A C 1
ATOM 747 O O . THR A 1 94 ? 24.870 3.194 -31.228 1.00 54.66 94 THR A O 1
ATOM 750 N N . LEU A 1 95 ? 25.013 4.686 -29.545 1.00 47.00 95 LEU A N 1
ATOM 751 C CA . LEU A 1 95 ? 25.201 5.917 -30.325 1.00 47.00 95 LEU A CA 1
ATOM 752 C C . LEU A 1 95 ? 26.659 6.384 -30.243 1.00 47.00 95 LEU A C 1
ATOM 754 O O . LEU A 1 95 ? 27.136 6.939 -31.257 1.00 47.00 95 LEU A O 1
#

Radius of gyration: 20.28 Å; chains: 1; bounding box: 49×16×56 Å

pLDDT: mean 80.59, std 11.79, range [39.81, 91.5]

Sequence (95 aa):
MTYEIRNLDDLENSVSDLLRVNENIRKNADSMQYIIKQVKINWENEAGQDLASILQELEECANKIEGAI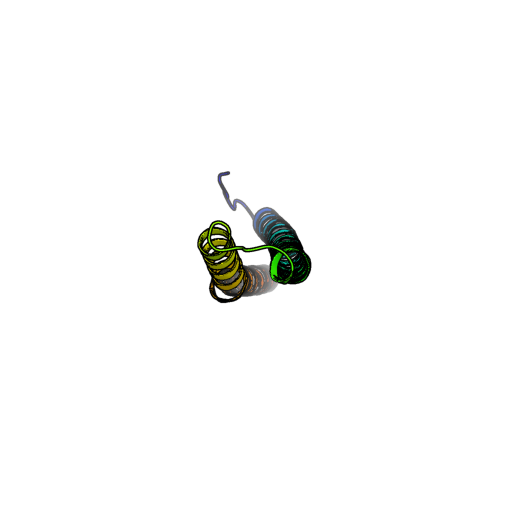IPTVDKYVSVMNTLVQESRSTQSNTL

Secondary structure (DSSP, 8-state):
------SHHHHHHHHHHHHHHHHHHHHHHHHHHHHHHHHHHHHTTS--STTHHHHHHHHHHHHHIIIIIHHHHHHHHHHHHHHHHHHHHHHHH--